Protein AF-A0AAE3XCV9-F1 (afdb_monomer)

Structure (mmCIF, N/CA/C/O backbone):
data_AF-A0AAE3XCV9-F1
#
_entry.id   AF-A0AAE3XCV9-F1
#
loop_
_atom_site.group_PDB
_atom_site.id
_atom_site.type_symbol
_atom_site.label_atom_id
_atom_site.label_alt_id
_atom_site.label_comp_id
_atom_site.label_asym_id
_atom_site.label_entity_id
_atom_site.label_seq_id
_atom_site.pdbx_PDB_ins_code
_atom_site.Cartn_x
_atom_site.Cartn_y
_atom_site.Cartn_z
_atom_site.occupancy
_atom_site.B_iso_or_equiv
_atom_site.auth_seq_id
_atom_site.auth_comp_id
_atom_site.auth_asym_id
_atom_site.auth_atom_id
_atom_site.pdbx_PDB_model_num
ATOM 1 N N . MET A 1 1 ? 11.085 -15.822 -9.353 1.00 52.34 1 MET A N 1
ATOM 2 C CA . MET A 1 1 ? 10.880 -15.025 -10.565 1.00 52.34 1 MET A CA 1
ATOM 3 C C . MET A 1 1 ? 11.833 -13.837 -10.519 1.00 52.34 1 MET A C 1
ATOM 5 O O . MET A 1 1 ? 11.751 -13.084 -9.553 1.00 52.34 1 MET A O 1
ATOM 9 N N . THR A 1 2 ? 12.789 -13.746 -11.439 1.00 51.66 2 THR A N 1
ATOM 10 C CA . THR A 1 2 ? 13.828 -12.704 -11.522 1.00 51.66 2 THR A CA 1
ATOM 11 C C . THR A 1 2 ? 13.344 -11.499 -12.341 1.00 51.66 2 THR A C 1
ATOM 13 O O . THR A 1 2 ? 12.339 -11.579 -13.047 1.00 51.66 2 THR A O 1
ATOM 16 N N . LEU A 1 3 ? 14.059 -10.370 -12.268 1.00 48.00 3 LEU A N 1
ATOM 17 C CA . LEU A 1 3 ? 13.794 -9.176 -13.089 1.00 48.00 3 LEU A CA 1
ATOM 18 C C . LEU A 1 3 ? 13.811 -9.479 -14.599 1.00 48.00 3 LEU A C 1
ATOM 20 O O . LEU A 1 3 ? 13.009 -8.917 -15.344 1.00 48.00 3 LEU A O 1
ATOM 24 N N . GLU A 1 4 ? 14.688 -10.380 -15.046 1.00 50.31 4 GLU A N 1
AT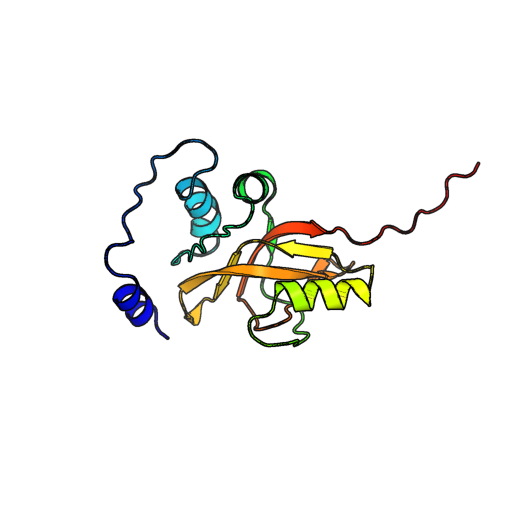OM 25 C CA . GLU A 1 4 ? 14.758 -10.812 -16.448 1.00 50.31 4 GLU A CA 1
ATOM 26 C C . GLU A 1 4 ? 13.529 -11.616 -16.870 1.00 50.31 4 GLU A C 1
ATOM 28 O O . GLU A 1 4 ? 12.963 -11.355 -17.929 1.00 50.31 4 GLU A O 1
ATOM 33 N N . GLU A 1 5 ? 13.055 -12.529 -16.020 1.00 56.59 5 GLU A N 1
ATOM 34 C CA . GLU A 1 5 ? 11.860 -13.331 -16.300 1.00 56.59 5 GLU A CA 1
ATOM 35 C C . GLU A 1 5 ? 10.598 -12.461 -16.401 1.00 56.59 5 GLU A C 1
ATOM 37 O O . GLU A 1 5 ? 9.702 -12.751 -17.192 1.00 56.59 5 GLU A O 1
ATOM 42 N N . ILE A 1 6 ? 10.530 -11.365 -15.638 1.00 52.53 6 ILE A N 1
ATOM 43 C CA . ILE A 1 6 ? 9.413 -10.415 -15.702 1.00 52.53 6 ILE A CA 1
ATOM 44 C C . ILE A 1 6 ? 9.491 -9.558 -16.972 1.00 52.53 6 ILE A C 1
ATOM 46 O O . ILE A 1 6 ? 8.483 -9.399 -17.660 1.00 52.53 6 ILE A O 1
ATOM 50 N N . ARG A 1 7 ? 10.682 -9.058 -17.331 1.00 55.59 7 ARG A N 1
ATOM 51 C CA . ARG A 1 7 ? 10.902 -8.287 -18.570 1.00 55.59 7 ARG A CA 1
ATOM 52 C C . ARG A 1 7 ? 10.585 -9.106 -19.821 1.00 55.59 7 ARG A C 1
ATOM 54 O O . ARG A 1 7 ? 9.882 -8.619 -20.701 1.00 55.59 7 ARG A O 1
ATOM 61 N N . ALA A 1 8 ? 11.035 -10.359 -19.871 1.00 58.81 8 ALA A N 1
ATOM 62 C CA . ALA A 1 8 ? 10.766 -11.265 -20.985 1.00 58.81 8 ALA A CA 1
ATOM 63 C C . ALA A 1 8 ? 9.266 -11.562 -21.157 1.00 58.81 8 ALA A C 1
ATOM 65 O O . ALA A 1 8 ? 8.791 -11.756 -22.273 1.00 58.81 8 ALA A O 1
ATOM 66 N N . ARG A 1 9 ? 8.506 -11.568 -20.056 1.00 51.59 9 ARG A N 1
ATOM 67 C CA . ARG A 1 9 ? 7.077 -11.900 -20.050 1.00 51.59 9 ARG A CA 1
ATOM 68 C C . ARG A 1 9 ? 6.162 -10.713 -20.368 1.00 51.59 9 ARG A C 1
ATOM 70 O O . ARG A 1 9 ? 5.029 -10.936 -20.780 1.00 51.59 9 ARG A O 1
ATOM 77 N N . LEU A 1 10 ? 6.637 -9.479 -20.187 1.00 51.47 10 LEU A N 1
ATOM 78 C CA . LEU A 1 10 ? 5.870 -8.256 -20.459 1.00 51.47 10 LEU A CA 1
ATOM 79 C C . LEU A 1 10 ? 6.121 -7.661 -21.856 1.00 51.47 10 LEU A C 1
ATOM 81 O O . LEU A 1 10 ? 5.360 -6.797 -22.284 1.00 51.47 10 LEU A O 1
ATOM 85 N N . GLY A 1 11 ? 7.130 -8.133 -22.597 1.00 50.91 11 GLY A N 1
ATOM 86 C CA . GLY A 1 11 ? 7.387 -7.686 -23.972 1.00 50.91 11 GLY A CA 1
ATOM 87 C C . GLY A 1 11 ? 7.575 -6.159 -24.104 1.00 50.91 11 GLY A C 1
ATOM 88 O O . GLY A 1 11 ? 7.902 -5.485 -23.126 1.00 50.91 11 GLY A O 1
ATOM 89 N N . PRO A 1 12 ? 7.364 -5.569 -25.297 1.00 42.59 12 PRO A N 1
ATOM 90 C CA . PRO A 1 12 ? 7.564 -4.140 -25.558 1.00 42.59 12 PRO A CA 1
ATOM 91 C C . PRO A 1 12 ? 6.474 -3.224 -24.968 1.00 42.59 12 PRO A C 1
ATOM 93 O O . PRO A 1 12 ? 6.408 -2.055 -25.333 1.00 42.59 12 PRO A O 1
ATOM 96 N N . LEU A 1 13 ? 5.661 -3.682 -24.003 1.00 43.75 13 LEU A N 1
ATOM 97 C CA . LEU A 1 13 ? 4.707 -2.839 -23.249 1.00 43.75 13 LEU A CA 1
ATOM 98 C C . LEU A 1 13 ? 5.398 -1.767 -22.373 1.00 43.75 13 LEU A C 1
ATOM 100 O O . LEU A 1 13 ? 4.758 -1.062 -21.597 1.00 43.75 13 LEU A O 1
ATOM 104 N N . TRP A 1 14 ? 6.716 -1.642 -22.505 1.00 48.84 14 TRP A N 1
ATOM 105 C CA . TRP A 1 14 ? 7.614 -0.775 -21.764 1.00 48.84 14 TRP A CA 1
ATOM 106 C C . TRP A 1 14 ? 8.153 0.365 -22.630 1.00 48.84 14 TRP A C 1
ATOM 108 O O . TRP A 1 14 ? 9.356 0.501 -22.801 1.00 48.84 14 TRP A O 1
ATOM 118 N N . THR A 1 15 ? 7.276 1.227 -23.144 1.00 39.38 15 THR A N 1
ATOM 119 C CA . THR A 1 15 ? 7.671 2.586 -23.556 1.00 39.38 15 THR A CA 1
ATOM 120 C C . THR A 1 15 ? 6.513 3.565 -23.380 1.00 39.38 15 THR A C 1
ATOM 122 O O . THR A 1 15 ? 6.014 4.112 -24.361 1.00 39.38 15 THR A O 1
ATOM 125 N N . HIS A 1 16 ? 6.086 3.843 -22.144 1.00 40.41 16 HIS A N 1
ATOM 126 C CA . HIS A 1 16 ? 5.476 5.151 -21.903 1.00 40.41 16 HIS A CA 1
ATOM 127 C C . HIS A 1 16 ? 6.560 6.111 -21.427 1.00 40.41 16 HIS A C 1
ATOM 129 O O . HIS A 1 16 ? 7.042 6.061 -20.298 1.00 40.41 16 HIS A O 1
ATOM 135 N N . ARG A 1 17 ? 6.984 6.956 -22.365 1.00 39.72 17 ARG A N 1
ATOM 136 C CA . ARG A 1 17 ? 7.814 8.134 -22.126 1.00 39.72 17 ARG A CA 1
ATOM 137 C C . ARG A 1 17 ? 7.038 9.065 -21.170 1.00 39.72 17 ARG A C 1
ATOM 139 O O . ARG A 1 17 ? 5.816 9.163 -21.327 1.00 39.72 17 ARG A O 1
ATOM 146 N N . PRO A 1 18 ? 7.689 9.727 -20.195 1.00 39.75 18 PRO A N 1
ATOM 147 C CA . PRO A 1 18 ? 7.024 10.696 -19.329 1.00 39.75 18 PRO A CA 1
ATOM 148 C C . PRO A 1 18 ? 6.547 11.857 -20.205 1.00 39.75 18 PRO A C 1
ATOM 150 O O . PRO A 1 18 ? 7.345 12.582 -20.793 1.00 39.75 18 PRO A O 1
ATOM 153 N N . GLY A 1 19 ? 5.236 11.945 -20.380 1.00 41.44 19 GLY A N 1
ATOM 154 C CA . GLY A 1 19 ? 4.588 12.843 -21.324 1.00 41.44 19 GLY A CA 1
ATOM 155 C C . GLY A 1 19 ? 3.092 12.575 -21.318 1.00 41.44 19 GLY A C 1
ATOM 156 O O . GLY A 1 19 ? 2.560 11.962 -22.235 1.00 41.44 19 GLY A O 1
ATOM 157 N N . GLY A 1 20 ? 2.430 12.965 -20.238 1.00 37.16 20 GLY A N 1
ATOM 158 C CA . GLY A 1 20 ? 0.982 12.911 -20.067 1.00 37.16 20 GLY A CA 1
ATOM 159 C C . GLY A 1 20 ? 0.634 13.804 -18.884 1.00 37.16 20 GLY A C 1
ATOM 160 O O . GLY A 1 20 ? 1.440 13.887 -17.963 1.00 37.16 20 GLY A O 1
ATOM 161 N N . GLY A 1 21 ? -0.478 14.537 -18.957 1.00 43.31 21 GLY A N 1
ATOM 162 C CA . GLY A 1 21 ? -0.835 15.593 -18.001 1.00 43.31 21 GLY A CA 1
ATOM 163 C C . GLY A 1 21 ? -0.869 15.157 -16.532 1.00 43.31 21 GLY A C 1
ATOM 164 O O . GLY A 1 21 ? -0.733 13.977 -16.221 1.00 43.31 21 GLY A O 1
ATOM 165 N N . ALA A 1 22 ? -1.059 16.129 -15.636 1.00 47.84 22 ALA A N 1
ATOM 166 C CA . ALA A 1 22 ? -1.179 15.888 -14.199 1.00 47.84 22 ALA A CA 1
ATOM 167 C C . ALA A 1 22 ? -2.135 14.717 -13.916 1.00 47.84 22 ALA A C 1
ATOM 169 O O . ALA A 1 22 ? -3.258 14.715 -14.419 1.00 47.84 22 ALA A O 1
ATOM 170 N N . GLY A 1 23 ? -1.671 13.730 -13.148 1.00 59.59 23 GLY A N 1
ATOM 171 C CA . GLY A 1 23 ? -2.423 12.491 -12.929 1.00 59.59 23 GLY A CA 1
ATOM 172 C C . GLY A 1 23 ? -1.982 11.335 -13.831 1.00 59.59 23 GLY A C 1
ATOM 173 O O . GLY A 1 23 ? -2.738 10.389 -14.024 1.00 59.59 23 GLY A O 1
ATOM 174 N N . SER A 1 24 ? -0.785 11.389 -14.428 1.00 76.12 24 SER A N 1
ATOM 175 C CA . SER A 1 24 ? -0.324 10.356 -15.363 1.00 76.12 24 SER A CA 1
ATOM 176 C C . SER A 1 24 ? 0.423 9.205 -14.684 1.00 76.12 24 SER A C 1
ATOM 178 O O . SER A 1 24 ? 0.971 9.322 -13.586 1.00 76.12 24 SER A O 1
ATOM 180 N N . VAL A 1 25 ? 0.550 8.081 -15.398 1.00 78.56 25 VAL A N 1
ATOM 181 C CA . VAL A 1 25 ? 1.470 6.990 -15.029 1.00 78.56 25 VAL A CA 1
ATOM 182 C C . VAL A 1 25 ? 2.904 7.511 -14.855 1.00 78.56 25 VAL A C 1
ATOM 184 O O . VAL A 1 25 ? 3.622 7.042 -13.975 1.00 78.56 25 VAL A O 1
ATOM 187 N N . GLY A 1 26 ? 3.319 8.510 -15.641 1.00 81.00 26 GLY A N 1
ATOM 188 C CA . GLY A 1 26 ? 4.631 9.147 -15.505 1.00 81.00 26 GLY A CA 1
ATOM 189 C C . GLY A 1 26 ? 4.831 9.808 -14.139 1.00 81.00 26 GLY A C 1
ATOM 190 O O . GLY A 1 26 ? 5.887 9.638 -13.529 1.00 81.00 26 GLY A O 1
ATOM 191 N N . ASP A 1 27 ? 3.801 10.475 -13.617 1.00 86.38 27 ASP A N 1
ATOM 192 C CA . ASP A 1 27 ? 3.839 11.100 -12.290 1.00 86.38 27 ASP A CA 1
ATOM 193 C C . ASP A 1 27 ? 3.979 10.046 -11.186 1.00 86.38 27 ASP A C 1
ATOM 195 O O . ASP A 1 27 ? 4.746 10.224 -10.237 1.00 86.38 27 ASP A O 1
ATOM 199 N N . LEU A 1 28 ? 3.300 8.903 -11.335 1.00 87.12 28 LEU A N 1
ATOM 200 C CA . LEU A 1 28 ? 3.429 7.779 -10.407 1.00 87.12 28 LEU A CA 1
ATOM 201 C C . LEU A 1 28 ? 4.843 7.208 -10.403 1.00 87.12 28 LEU A C 1
ATOM 203 O O . LEU A 1 28 ? 5.408 6.983 -9.333 1.00 87.12 28 LEU A O 1
ATOM 207 N N . TYR A 1 29 ? 5.445 7.025 -11.578 1.00 88.50 29 TYR A N 1
ATOM 208 C CA . TYR A 1 29 ? 6.857 6.658 -11.667 1.00 88.50 29 TYR A CA 1
ATOM 209 C C . TYR A 1 29 ? 7.741 7.694 -10.965 1.00 88.50 29 TYR A C 1
ATOM 211 O O . TYR A 1 29 ? 8.627 7.311 -10.204 1.00 88.50 29 T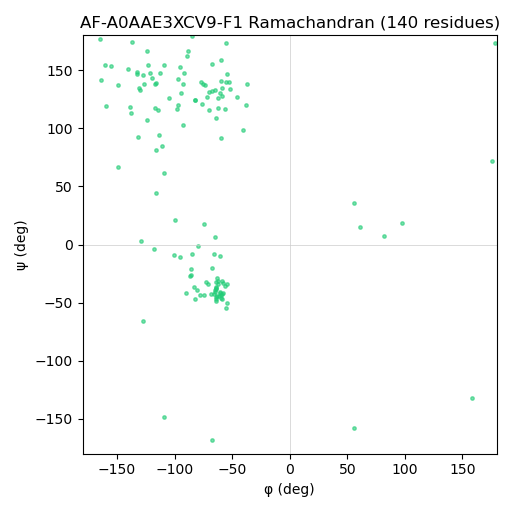YR A O 1
ATOM 219 N N . GLY A 1 30 ? 7.461 8.990 -11.131 1.00 88.81 30 GLY A N 1
ATOM 220 C CA . GLY A 1 30 ? 8.148 10.068 -10.416 1.00 88.81 30 GLY A CA 1
ATOM 221 C C . GLY A 1 30 ? 8.034 9.973 -8.889 1.00 88.81 30 GLY A C 1
ATOM 222 O O . GLY A 1 30 ? 8.976 10.339 -8.188 1.00 88.81 30 GLY A O 1
ATOM 223 N N . ARG A 1 31 ? 6.926 9.437 -8.356 1.00 91.50 31 ARG A N 1
ATOM 224 C CA . ARG A 1 31 ? 6.758 9.171 -6.916 1.00 91.50 31 ARG A CA 1
ATOM 225 C C . ARG A 1 31 ? 7.477 7.906 -6.450 1.00 91.50 31 ARG A C 1
ATOM 227 O O . ARG A 1 31 ? 8.095 7.927 -5.391 1.00 91.50 31 ARG A O 1
ATOM 234 N N . LEU A 1 32 ? 7.391 6.810 -7.204 1.00 93.44 32 LEU A N 1
ATOM 235 C CA . LEU A 1 32 ? 7.901 5.500 -6.778 1.00 93.44 32 LEU A CA 1
ATOM 236 C C . LEU A 1 32 ? 9.404 5.328 -7.022 1.00 93.44 32 LEU A C 1
ATOM 238 O O . LEU A 1 32 ? 10.095 4.723 -6.204 1.00 93.44 32 LEU A O 1
ATOM 242 N N . TRP A 1 33 ? 9.929 5.877 -8.118 1.00 93.06 33 TRP A N 1
ATOM 243 C CA . TRP A 1 33 ? 11.323 5.695 -8.521 1.00 93.06 33 TRP A CA 1
ATOM 244 C C . TRP A 1 33 ? 12.340 6.187 -7.479 1.00 93.06 33 TRP A C 1
ATOM 246 O O . TRP A 1 33 ? 13.259 5.429 -7.164 1.00 93.06 33 TRP A O 1
ATOM 256 N N . PRO A 1 34 ? 12.188 7.386 -6.874 1.00 94.12 34 PRO A N 1
ATOM 257 C CA . PRO A 1 34 ? 13.109 7.850 -5.836 1.00 94.12 34 PRO A CA 1
ATOM 258 C C . PRO A 1 34 ? 13.020 7.035 -4.538 1.00 94.12 34 PRO A C 1
ATOM 260 O O . PRO A 1 34 ? 13.942 7.074 -3.728 1.00 94.12 34 PRO A O 1
ATOM 263 N N . LEU A 1 35 ? 11.910 6.322 -4.318 1.00 95.06 35 LEU A N 1
ATOM 264 C CA . LEU A 1 35 ? 11.699 5.489 -3.135 1.00 95.06 35 LEU A CA 1
ATOM 265 C C . LEU A 1 35 ? 12.361 4.119 -3.285 1.00 95.06 35 LEU A C 1
ATOM 267 O O . LEU A 1 35 ? 13.033 3.655 -2.366 1.00 95.06 35 LEU A O 1
ATOM 271 N N . ALA A 1 36 ? 12.156 3.483 -4.437 1.00 93.88 36 ALA A N 1
ATOM 272 C CA . ALA A 1 36 ? 12.870 2.290 -4.856 1.00 93.88 36 ALA A CA 1
ATOM 273 C C . ALA A 1 36 ? 12.765 2.144 -6.386 1.00 93.88 36 ALA A C 1
ATOM 275 O O . ALA A 1 36 ? 11.652 2.003 -6.906 1.00 93.88 36 ALA A O 1
ATOM 276 N N . PRO A 1 37 ? 13.882 2.145 -7.131 1.00 91.62 37 PRO A N 1
ATOM 277 C CA . PRO A 1 37 ? 13.839 1.961 -8.574 1.00 91.62 37 PRO A CA 1
ATOM 278 C C . PRO A 1 37 ? 13.382 0.537 -8.903 1.00 91.62 37 PRO A C 1
ATOM 280 O O . PRO A 1 37 ? 13.884 -0.445 -8.350 1.00 91.62 37 PRO A O 1
ATOM 283 N N . GLY A 1 38 ? 12.421 0.415 -9.812 1.00 90.44 38 GLY A N 1
ATOM 284 C CA . GLY A 1 38 ? 11.850 -0.878 -10.153 1.00 90.44 38 GLY A CA 1
ATOM 285 C C . GLY A 1 38 ? 10.742 -0.803 -11.188 1.00 90.44 38 GLY A C 1
ATOM 286 O O . GLY A 1 38 ? 10.297 0.268 -11.598 1.00 90.44 38 GLY A O 1
ATOM 287 N N . LEU A 1 39 ? 10.306 -1.983 -11.605 1.00 89.00 39 LEU A N 1
ATOM 288 C CA . LEU A 1 39 ? 9.184 -2.171 -12.508 1.00 89.00 39 LEU A CA 1
ATOM 289 C C . LEU A 1 39 ? 7.874 -1.858 -11.780 1.00 89.00 39 LEU A C 1
ATOM 291 O O . LEU A 1 39 ? 7.620 -2.451 -10.735 1.00 89.00 39 LEU A O 1
ATOM 295 N N . VAL A 1 40 ? 7.025 -0.987 -12.324 1.00 90.00 40 VAL A N 1
ATOM 296 C CA . VAL A 1 40 ? 5.683 -0.753 -11.770 1.00 90.00 40 VAL A CA 1
ATOM 297 C C . VAL A 1 40 ? 4.675 -1.570 -12.562 1.00 90.00 40 VAL A C 1
ATOM 299 O O . VAL A 1 40 ? 4.514 -1.376 -13.767 1.00 90.00 40 VAL A O 1
ATOM 302 N N . VAL A 1 41 ? 4.020 -2.510 -11.887 1.00 88.56 41 VAL A N 1
ATOM 303 C CA . VAL A 1 41 ? 2.926 -3.295 -12.461 1.00 88.56 41 VAL A CA 1
ATOM 304 C C . VAL A 1 41 ? 1.649 -2.476 -12.355 1.00 88.56 41 VAL A C 1
ATOM 306 O O . VAL A 1 41 ? 1.276 -2.076 -11.261 1.00 88.56 41 VAL A O 1
ATOM 309 N N . LEU A 1 42 ? 0.974 -2.247 -13.475 1.00 83.44 42 LEU A N 1
ATOM 310 C CA . LEU A 1 42 ? -0.353 -1.641 -13.501 1.00 83.44 42 LEU A CA 1
ATOM 311 C C . LEU A 1 42 ? -1.362 -2.752 -13.784 1.00 83.44 42 LEU A C 1
ATOM 313 O O . LEU A 1 42 ? -1.196 -3.493 -14.754 1.00 83.44 42 LEU A O 1
ATOM 317 N N . ASP A 1 43 ? -2.376 -2.895 -12.940 1.00 71.00 43 ASP A N 1
ATOM 318 C CA . ASP A 1 43 ? -3.582 -3.641 -13.281 1.00 71.00 43 ASP A CA 1
ATOM 319 C C . ASP A 1 43 ? -4.648 -2.663 -13.794 1.00 71.00 43 ASP A C 1
ATOM 321 O O . ASP A 1 43 ? -4.619 -1.470 -13.491 1.00 71.00 43 ASP A O 1
ATOM 325 N N . GLY A 1 44 ? -5.557 -3.145 -14.646 1.00 58.22 44 GLY A N 1
ATOM 326 C CA . GLY A 1 44 ? -6.594 -2.325 -15.292 1.00 58.22 44 GLY A CA 1
ATOM 327 C C . GLY A 1 44 ? -7.568 -1.638 -14.325 1.00 58.22 44 GLY A C 1
ATOM 328 O O . GLY A 1 44 ? -8.316 -0.767 -14.753 1.00 58.22 44 GLY A O 1
ATOM 329 N N . ASP A 1 45 ? -7.513 -1.995 -13.040 1.00 56.19 45 ASP A N 1
ATOM 330 C CA . ASP A 1 45 ? -8.282 -1.419 -11.931 1.00 56.19 45 ASP A CA 1
ATOM 331 C C . ASP A 1 45 ? -7.464 -0.399 -11.120 1.00 56.19 45 ASP A C 1
ATOM 333 O O . ASP A 1 45 ? -7.763 -0.153 -9.948 1.00 56.19 45 ASP A O 1
ATOM 337 N N . THR A 1 46 ? -6.402 0.146 -11.729 1.00 58.84 46 THR A N 1
ATOM 338 C CA . THR A 1 46 ? -5.363 0.958 -11.086 1.00 58.84 46 THR A CA 1
ATOM 339 C C . THR A 1 46 ? -5.955 1.870 -10.016 1.00 58.84 46 THR A C 1
ATOM 341 O O . THR A 1 46 ? -6.819 2.702 -10.306 1.00 58.84 46 THR A O 1
ATOM 344 N N . HIS A 1 47 ? -5.485 1.692 -8.775 1.00 66.94 47 HIS A N 1
ATOM 345 C CA . HIS A 1 47 ? -5.849 2.518 -7.626 1.00 66.94 47 HIS A CA 1
ATOM 346 C C . HIS A 1 47 ? -6.001 3.988 -8.030 1.00 66.94 47 HIS A C 1
ATOM 348 O O . HIS A 1 47 ? -5.133 4.456 -8.769 1.00 66.94 47 HIS A O 1
ATOM 354 N N . PRO A 1 48 ? -7.029 4.710 -7.536 1.00 78.94 48 PRO A N 1
ATOM 355 C CA . PRO A 1 48 ? -7.274 6.115 -7.846 1.00 78.94 48 PRO A CA 1
ATOM 356 C C . PRO A 1 48 ? -5.978 6.926 -7.891 1.00 78.94 48 PRO A C 1
ATOM 358 O O . PRO A 1 48 ? -5.416 7.294 -6.854 1.00 78.94 48 PRO A O 1
ATOM 361 N N . LEU A 1 49 ? -5.479 7.146 -9.109 1.00 82.94 49 LEU A N 1
ATOM 362 C CA . LEU A 1 49 ? -4.125 7.642 -9.330 1.00 82.94 49 LEU A CA 1
ATOM 363 C C . LEU A 1 49 ? -3.987 9.050 -8.758 1.00 82.94 49 LEU A C 1
ATOM 365 O O . LEU A 1 49 ? -3.001 9.360 -8.098 1.00 82.94 49 LEU A O 1
ATOM 369 N N . ASP A 1 50 ? -5.047 9.842 -8.893 1.00 85.19 50 ASP A N 1
ATOM 370 C CA . ASP A 1 50 ? -5.164 11.178 -8.322 1.00 85.19 50 ASP A CA 1
ATOM 371 C C . ASP A 1 50 ? -5.025 11.166 -6.795 1.00 85.19 50 ASP A C 1
ATOM 373 O O . ASP A 1 50 ? -4.240 11.934 -6.239 1.00 85.19 50 ASP A O 1
ATOM 377 N N . ALA A 1 51 ? -5.716 10.254 -6.098 1.00 87.88 51 ALA A N 1
ATOM 378 C CA . ALA A 1 51 ? -5.629 10.150 -4.640 1.00 87.88 51 ALA A CA 1
ATOM 379 C C . ALA A 1 51 ? -4.220 9.740 -4.194 1.00 87.88 51 ALA A C 1
ATOM 381 O O . ALA A 1 51 ? -3.676 10.295 -3.232 1.00 87.88 51 ALA A O 1
ATOM 382 N N . LEU A 1 52 ? -3.606 8.806 -4.923 1.00 90.12 52 LEU A N 1
ATOM 383 C CA . LEU A 1 52 ? -2.251 8.346 -4.662 1.00 90.12 52 LEU A CA 1
ATOM 384 C C . LEU A 1 52 ? -1.212 9.454 -4.891 1.00 90.12 52 LEU A C 1
ATOM 386 O O . LEU A 1 52 ? -0.307 9.618 -4.078 1.00 90.12 52 LEU A O 1
ATOM 390 N N . LEU A 1 53 ? -1.344 10.238 -5.961 1.00 90.19 53 LEU A N 1
ATOM 391 C CA . LEU A 1 53 ? -0.424 11.331 -6.284 1.00 90.19 53 LEU A CA 1
ATOM 392 C C . LEU A 1 53 ? -0.584 12.544 -5.361 1.00 90.19 53 LEU A C 1
ATOM 394 O O . LEU A 1 53 ? 0.411 13.226 -5.085 1.00 90.19 53 LEU A O 1
ATOM 398 N N . ALA A 1 54 ? -1.808 12.798 -4.891 1.00 91.06 54 ALA A N 1
ATOM 399 C CA . ALA A 1 54 ? -2.134 13.907 -4.002 1.00 91.06 54 ALA A CA 1
ATOM 400 C C . ALA A 1 54 ? -1.785 13.622 -2.534 1.00 91.06 54 ALA A C 1
ATOM 402 O O . ALA A 1 54 ? -1.310 14.514 -1.836 1.00 91.06 54 ALA A O 1
ATOM 403 N N . SER A 1 55 ? -2.018 12.394 -2.057 1.00 93.00 55 SER A N 1
ATOM 404 C CA . SER A 1 55 ? -1.969 12.066 -0.620 1.00 93.00 55 SER A CA 1
ATOM 405 C C . SER A 1 55 ? -1.109 10.851 -0.264 1.00 93.00 55 SER A C 1
ATOM 407 O O . SER A 1 55 ? -1.034 10.471 0.906 1.00 93.00 55 SER A O 1
ATOM 409 N N . GLY A 1 56 ? -0.444 10.240 -1.248 1.00 94.81 56 GLY A N 1
ATOM 410 C CA . GLY A 1 56 ? 0.375 9.053 -1.048 1.00 94.81 56 GLY A CA 1
ATOM 411 C C . GLY A 1 56 ? 1.533 9.290 -0.082 1.00 94.81 56 GLY A C 1
ATOM 412 O O . GLY A 1 56 ? 2.315 10.233 -0.225 1.00 94.81 56 GLY A O 1
ATOM 413 N N . GLN A 1 57 ? 1.672 8.391 0.885 1.00 96.25 57 GLN A N 1
ATOM 414 C CA . GLN A 1 57 ? 2.729 8.394 1.883 1.00 96.25 57 GLN A CA 1
ATOM 415 C C . GLN A 1 57 ? 3.554 7.117 1.801 1.00 96.25 57 GLN A C 1
ATOM 417 O O . GLN A 1 57 ? 3.039 6.019 1.584 1.00 96.25 57 GLN A O 1
ATOM 422 N N . ARG A 1 58 ? 4.859 7.269 2.032 1.00 96.88 58 ARG A N 1
ATOM 423 C CA . ARG A 1 58 ? 5.790 6.152 2.173 1.00 96.88 58 ARG A CA 1
ATOM 424 C C . ARG A 1 58 ? 5.586 5.469 3.528 1.00 96.88 58 ARG A C 1
ATOM 426 O O . ARG A 1 58 ? 5.515 6.139 4.560 1.00 96.88 58 ARG A O 1
ATOM 433 N N . ARG A 1 59 ? 5.603 4.138 3.528 1.00 96.50 59 ARG A N 1
ATOM 434 C CA . ARG A 1 59 ? 5.793 3.297 4.717 1.00 96.50 59 ARG A CA 1
ATOM 435 C C . ARG A 1 59 ? 7.015 2.411 4.527 1.00 96.50 59 ARG A C 1
ATOM 437 O O . ARG A 1 59 ? 7.330 2.031 3.400 1.00 96.50 59 ARG A O 1
ATOM 444 N N . GLY A 1 60 ? 7.699 2.120 5.630 1.00 94.56 60 GLY A N 1
ATOM 445 C CA . GLY A 1 60 ? 8.791 1.149 5.673 1.00 94.56 60 GLY A CA 1
ATOM 446 C C . GLY A 1 60 ? 8.307 -0.291 5.448 1.00 94.56 60 GLY A C 1
ATOM 447 O O . GLY A 1 60 ? 7.161 -0.498 5.053 1.00 94.56 60 GLY A O 1
ATOM 448 N N . PRO A 1 61 ? 9.158 -1.297 5.691 1.00 94.75 61 PRO A N 1
ATOM 449 C CA . PRO A 1 61 ? 8.745 -2.694 5.617 1.00 94.75 61 PRO A CA 1
ATOM 450 C C . PRO A 1 61 ? 7.608 -2.993 6.603 1.00 94.75 61 PRO A C 1
ATOM 452 O O . PRO A 1 61 ? 7.414 -2.281 7.584 1.00 94.75 61 PRO A O 1
ATOM 455 N N . SER A 1 62 ? 6.855 -4.069 6.358 1.00 92.50 62 SER A N 1
ATOM 456 C CA . SER A 1 62 ? 5.791 -4.477 7.288 1.00 92.50 62 SER A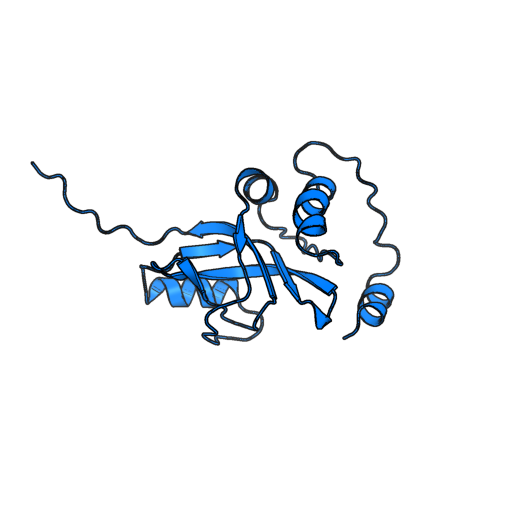 CA 1
ATOM 457 C C . SER A 1 62 ? 6.366 -4.840 8.655 1.00 92.50 62 SER A C 1
ATOM 459 O O . SER A 1 62 ? 7.186 -5.759 8.739 1.00 92.50 62 SER A O 1
ATOM 461 N N . ASP A 1 63 ? 5.844 -4.222 9.708 1.00 96.00 63 ASP A N 1
ATOM 462 C CA . ASP A 1 63 ? 6.154 -4.555 11.099 1.00 96.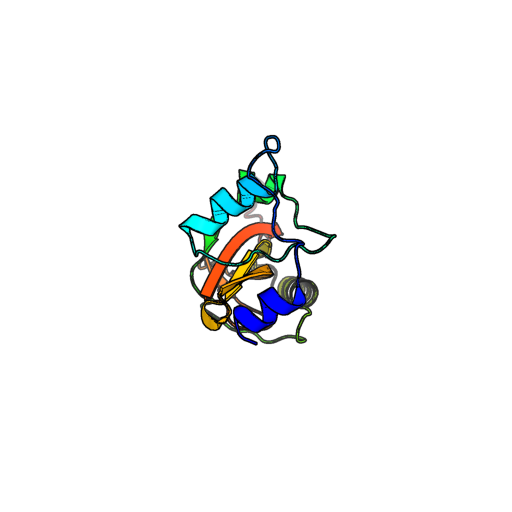00 63 ASP A CA 1
ATOM 463 C C . ASP A 1 63 ? 5.543 -5.901 11.507 1.00 96.00 63 ASP A C 1
ATOM 465 O O . ASP A 1 63 ? 6.111 -6.662 12.290 1.00 96.00 63 ASP A O 1
ATOM 469 N N . GLN A 1 64 ? 4.367 -6.218 10.958 1.00 94.88 64 GLN A N 1
ATOM 470 C CA . GLN A 1 64 ? 3.620 -7.428 11.280 1.00 94.88 64 GLN A CA 1
ATOM 471 C C . GLN A 1 64 ? 3.140 -8.135 10.015 1.00 94.88 64 GLN A C 1
ATOM 473 O O . GLN A 1 64 ? 2.766 -7.510 9.024 1.00 94.88 64 GLN A O 1
ATOM 478 N N . LEU A 1 65 ? 3.088 -9.463 10.084 1.00 94.94 65 LEU A N 1
ATOM 479 C CA . LEU A 1 65 ? 2.413 -10.299 9.100 1.00 94.94 65 LEU A CA 1
ATOM 480 C C . LEU A 1 65 ? 1.268 -11.024 9.812 1.00 94.94 65 LEU A C 1
ATOM 482 O O . LEU A 1 65 ? 1.515 -11.805 10.729 1.00 94.94 65 LEU A O 1
ATOM 486 N N . ARG A 1 66 ? 0.028 -10.770 9.389 1.00 94.12 66 ARG A N 1
ATOM 487 C CA . ARG A 1 66 ? -1.191 -11.455 9.844 1.00 94.12 66 ARG A CA 1
ATOM 488 C C . ARG A 1 66 ? -1.808 -12.196 8.654 1.00 94.12 66 ARG A C 1
ATOM 490 O O . ARG A 1 66 ? -2.701 -11.652 8.001 1.00 94.12 66 ARG A O 1
ATOM 497 N N . PRO A 1 67 ? -1.300 -13.395 8.316 1.00 90.94 67 PRO A N 1
ATOM 498 C CA . PRO A 1 67 ? -1.657 -14.070 7.077 1.00 90.94 67 PRO A CA 1
ATOM 499 C C . PRO A 1 67 ? -3.163 -14.326 6.974 1.00 90.94 67 PRO A C 1
ATOM 501 O O . PRO A 1 67 ? -3.777 -14.902 7.868 1.00 90.94 67 PRO A O 1
ATOM 504 N N . GLY A 1 68 ? -3.748 -13.911 5.857 1.00 93.25 68 GLY A N 1
ATOM 505 C CA . GLY A 1 68 ? -5.072 -14.323 5.414 1.00 93.25 68 GLY A CA 1
ATOM 506 C C . GLY A 1 68 ? -4.977 -15.233 4.192 1.00 93.25 68 GLY A C 1
ATOM 507 O O . GLY A 1 68 ? -4.012 -15.973 4.004 1.00 93.25 68 GLY A O 1
ATOM 508 N N . ARG A 1 69 ? -5.979 -15.166 3.309 1.00 93.38 69 ARG A N 1
ATOM 509 C CA . ARG A 1 69 ? -5.953 -15.913 2.047 1.00 93.38 69 ARG A CA 1
ATOM 510 C C . ARG A 1 69 ? -4.905 -15.304 1.112 1.00 93.38 69 ARG A C 1
ATOM 512 O O . ARG A 1 69 ? -4.901 -14.092 0.891 1.00 93.38 69 ARG A O 1
ATOM 519 N N . ALA A 1 70 ? -4.041 -16.139 0.538 1.00 89.62 70 ALA A N 1
ATOM 520 C CA . ALA A 1 70 ? -3.036 -15.696 -0.423 1.00 89.62 70 ALA A CA 1
ATOM 521 C C . ALA A 1 70 ? -3.681 -14.942 -1.601 1.00 89.62 70 ALA A C 1
ATOM 523 O O . ALA A 1 70 ? -4.736 -15.343 -2.092 1.00 89.62 70 ALA A O 1
ATOM 524 N N . ARG A 1 71 ? -3.029 -13.860 -2.053 1.00 86.50 71 ARG A N 1
ATOM 525 C CA . ARG A 1 71 ? -3.479 -12.998 -3.168 1.00 86.50 71 ARG A CA 1
ATOM 526 C C . ARG A 1 71 ? -4.841 -12.314 -2.961 1.00 86.50 71 ARG A C 1
ATOM 528 O O . ARG A 1 71 ? -5.408 -11.799 -3.912 1.00 86.50 71 ARG A O 1
ATOM 535 N N . ALA A 1 72 ? -5.358 -12.282 -1.734 1.00 91.12 72 ALA A N 1
ATOM 536 C CA . ALA A 1 72 ? -6.633 -11.647 -1.400 1.00 91.12 72 ALA A CA 1
ATOM 537 C C . ALA A 1 72 ? -6.440 -10.458 -0.438 1.00 91.12 72 ALA A C 1
ATOM 539 O O . ALA A 1 72 ? -7.166 -10.340 0.548 1.00 91.12 72 ALA A O 1
ATOM 540 N N . CYS A 1 73 ? -5.440 -9.603 -0.691 1.00 92.25 73 CYS A N 1
ATOM 541 C CA . CYS A 1 73 ? -5.033 -8.515 0.211 1.00 92.25 73 CYS A CA 1
ATOM 542 C C . CYS A 1 73 ? -6.199 -7.586 0.594 1.00 92.25 73 CYS A C 1
ATOM 544 O O . CYS A 1 73 ? -6.462 -7.419 1.784 1.00 92.25 73 CYS A O 1
ATOM 546 N N . HIS A 1 74 ? -6.970 -7.093 -0.379 1.00 92.75 74 HIS A N 1
ATOM 547 C CA . HIS A 1 74 ? -8.164 -6.272 -0.144 1.00 92.75 74 HIS A CA 1
ATOM 548 C C . HIS A 1 74 ? -9.172 -6.967 0.788 1.00 92.75 74 HIS A C 1
ATOM 550 O O . HIS A 1 74 ? -9.533 -6.439 1.840 1.00 92.75 74 HIS A O 1
ATOM 556 N N . ALA A 1 75 ? -9.587 -8.193 0.449 1.00 94.75 75 ALA A N 1
ATOM 557 C CA . ALA A 1 75 ? -10.578 -8.939 1.225 1.00 94.75 75 ALA A CA 1
ATOM 558 C C . ALA A 1 75 ? -10.085 -9.273 2.643 1.00 94.75 75 ALA A C 1
ATOM 560 O O . ALA A 1 75 ? -10.854 -9.201 3.603 1.00 94.75 75 ALA A O 1
ATOM 561 N N . ASN A 1 76 ? -8.801 -9.610 2.796 1.00 96.88 76 ASN A N 1
ATOM 562 C CA . ASN A 1 76 ? -8.203 -9.865 4.101 1.00 96.88 76 ASN A CA 1
ATOM 563 C C . ASN A 1 76 ? -8.203 -8.603 4.972 1.00 96.88 76 ASN A C 1
ATOM 565 O O . ASN A 1 76 ? -8.588 -8.690 6.137 1.00 96.88 76 ASN A O 1
ATOM 569 N N . CYS A 1 77 ? -7.819 -7.449 4.413 1.00 96.44 77 CYS A N 1
ATOM 570 C CA . CYS A 1 77 ? -7.791 -6.180 5.138 1.00 96.44 77 CYS A CA 1
ATOM 571 C C . CYS A 1 77 ? -9.197 -5.751 5.566 1.00 96.44 77 CYS A C 1
ATOM 573 O O . CYS A 1 77 ? -9.421 -5.455 6.738 1.00 96.44 77 CYS A O 1
ATOM 575 N N . LEU A 1 78 ? -10.171 -5.816 4.653 1.00 96.00 78 LEU A N 1
ATOM 576 C CA . LEU A 1 78 ? -11.566 -5.497 4.963 1.00 96.00 78 LEU A CA 1
ATOM 577 C C . LEU A 1 78 ? -12.139 -6.423 6.043 1.00 96.00 78 LEU A C 1
ATOM 579 O O . LEU A 1 78 ? -12.806 -5.954 6.963 1.00 96.00 78 LEU A O 1
ATOM 583 N N . ARG A 1 79 ? -11.853 -7.731 5.985 1.00 96.31 79 ARG A N 1
ATOM 584 C CA . ARG A 1 79 ? -12.275 -8.678 7.028 1.00 96.31 79 ARG A CA 1
ATOM 585 C C . ARG A 1 79 ? -11.621 -8.361 8.371 1.00 96.31 79 ARG A C 1
ATOM 587 O O . ARG A 1 79 ? -12.320 -8.291 9.374 1.00 96.31 79 ARG A O 1
ATOM 594 N N . ALA A 1 80 ? -10.307 -8.147 8.402 1.00 95.44 80 ALA A N 1
ATOM 595 C CA . ALA A 1 80 ? -9.596 -7.810 9.633 1.00 95.44 80 ALA A CA 1
ATOM 596 C C . ALA A 1 80 ? -10.153 -6.529 10.270 1.00 95.44 80 ALA A C 1
ATOM 598 O O . ALA A 1 80 ? -10.410 -6.501 11.469 1.00 95.44 80 ALA A O 1
ATOM 599 N N . ARG A 1 81 ? -10.431 -5.508 9.453 1.00 94.94 81 ARG A N 1
ATOM 600 C CA . ARG A 1 81 ? -11.035 -4.248 9.892 1.00 94.94 81 ARG A CA 1
ATOM 601 C C . ARG A 1 81 ? -12.451 -4.408 10.445 1.00 94.94 81 ARG A C 1
ATOM 603 O O . ARG A 1 81 ? -12.814 -3.715 11.391 1.00 94.94 81 ARG A O 1
ATOM 610 N N . ARG A 1 82 ? -13.260 -5.309 9.878 1.00 94.38 82 ARG A N 1
ATOM 611 C CA . ARG A 1 82 ? -14.594 -5.627 10.421 1.00 94.38 82 ARG A CA 1
ATOM 612 C C . ARG A 1 82 ? -14.513 -6.209 11.833 1.00 94.38 82 ARG A C 1
ATOM 614 O O . ARG A 1 82 ? -15.395 -5.939 12.635 1.00 94.38 82 ARG A O 1
ATOM 621 N N . HIS A 1 83 ? -13.466 -6.978 12.134 1.00 93.75 83 HIS A N 1
ATOM 622 C CA . HIS A 1 83 ? -13.250 -7.554 13.467 1.00 93.75 83 HIS A CA 1
ATOM 623 C C . HIS A 1 83 ? -12.508 -6.621 14.428 1.00 93.75 83 HIS A C 1
ATOM 625 O O . HIS A 1 83 ? -12.685 -6.730 15.635 1.00 93.75 83 HIS A O 1
ATOM 631 N N . CYS A 1 84 ? -11.677 -5.717 13.911 1.00 94.56 84 CYS A N 1
ATOM 632 C CA . CYS A 1 84 ? -10.921 -4.755 14.701 1.00 94.56 84 CYS A CA 1
ATOM 633 C C . CYS A 1 84 ? -11.091 -3.358 14.091 1.00 94.56 84 CYS A C 1
ATOM 635 O O . CYS A 1 84 ? -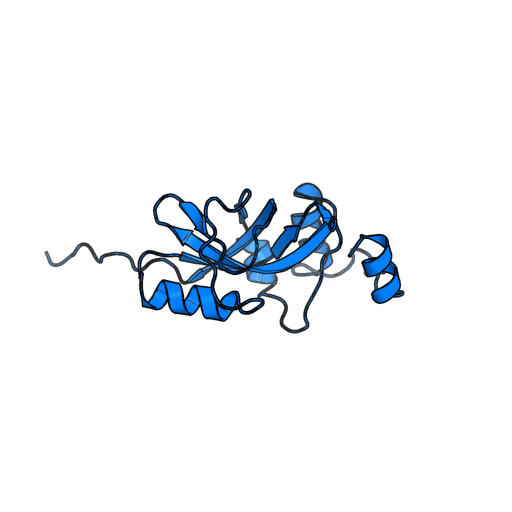10.348 -2.992 13.169 1.00 94.56 84 CYS A O 1
ATOM 637 N N . PRO A 1 85 ? -12.082 -2.582 14.575 1.00 94.50 85 PRO A N 1
ATOM 638 C CA . PRO A 1 85 ? -12.407 -1.295 13.984 1.00 94.50 85 PRO A CA 1
ATOM 639 C C . PRO A 1 85 ? -11.339 -0.20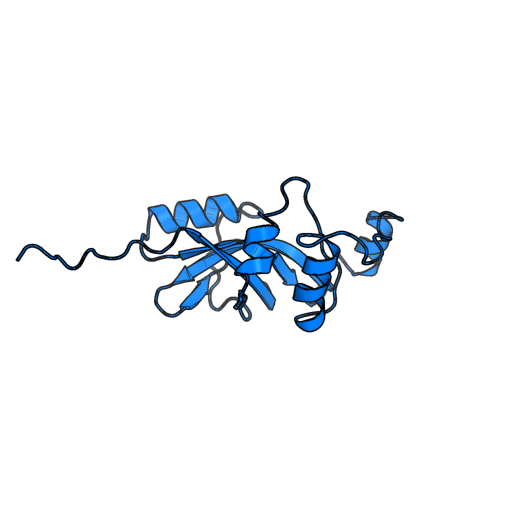0 14.088 1.00 94.50 85 PRO A C 1
ATOM 641 O O . PRO A 1 85 ? -11.442 0.845 13.452 1.00 94.50 85 PRO A O 1
ATOM 644 N N . ASP A 1 86 ? -10.289 -0.454 14.847 1.00 94.50 86 ASP A N 1
ATOM 645 C CA . ASP A 1 86 ? -9.198 0.489 15.072 1.00 94.50 86 ASP A CA 1
ATOM 646 C C . ASP A 1 86 ? -8.126 0.454 13.991 1.00 94.50 86 ASP A C 1
ATOM 648 O O . ASP A 1 86 ? -7.216 1.281 13.971 1.00 94.50 86 ASP A O 1
ATOM 652 N N . LEU A 1 87 ? -8.218 -0.515 13.085 1.00 96.69 87 LEU A N 1
ATOM 653 C CA . LEU A 1 87 ? -7.287 -0.618 11.980 1.00 96.69 87 LEU A CA 1
ATOM 654 C C . LEU A 1 87 ? -7.631 0.423 10.911 1.00 96.69 87 LEU A C 1
ATOM 656 O O . LEU A 1 87 ? -8.784 0.663 10.572 1.00 96.69 87 LEU A O 1
ATOM 660 N N . THR A 1 88 ? -6.617 1.033 10.329 1.00 97.75 88 THR A N 1
ATOM 661 C CA . THR A 1 88 ? -6.754 1.808 9.099 1.00 97.75 88 THR A CA 1
ATOM 662 C C . THR A 1 88 ? -6.473 0.888 7.917 1.00 97.75 88 THR A C 1
ATOM 664 O O . THR A 1 88 ? -5.548 0.082 7.976 1.00 97.75 88 THR A O 1
ATOM 667 N N . VAL A 1 89 ? -7.264 0.989 6.851 1.00 97.50 89 VAL A N 1
ATOM 668 C CA . VAL A 1 89 ? -7.000 0.305 5.578 1.00 97.50 89 VAL A CA 1
ATOM 669 C C . VAL A 1 89 ? -6.312 1.298 4.651 1.00 97.50 89 VAL A C 1
ATOM 671 O O . VAL A 1 89 ? -6.879 2.345 4.338 1.00 97.50 89 VAL A O 1
ATOM 674 N N . GLU A 1 90 ? -5.103 0.969 4.211 1.00 97.19 90 GLU A N 1
ATOM 675 C CA . GLU A 1 90 ? -4.328 1.754 3.248 1.00 97.19 90 GLU A CA 1
ATOM 676 C C . GLU A 1 90 ? -4.186 0.972 1.938 1.00 97.19 90 GLU A C 1
ATOM 678 O O . GLU A 1 90 ? -4.139 -0.260 1.935 1.00 97.19 90 GLU A O 1
ATOM 683 N N . THR A 1 91 ? -4.136 1.687 0.817 1.00 95.56 91 THR A N 1
ATOM 684 C CA . THR A 1 91 ? -4.013 1.088 -0.515 1.00 95.56 91 THR A CA 1
ATOM 685 C C . THR A 1 91 ? -3.071 1.895 -1.400 1.00 95.56 91 THR A C 1
ATOM 687 O O . THR A 1 91 ? -2.924 3.107 -1.229 1.00 95.56 91 THR A O 1
ATOM 690 N N . GLY A 1 92 ? -2.413 1.228 -2.343 1.00 95.31 92 GLY A N 1
ATOM 691 C CA . GLY A 1 92 ? -1.435 1.845 -3.232 1.00 95.31 92 GLY A CA 1
ATOM 692 C C . GLY A 1 92 ? -0.489 0.802 -3.805 1.00 95.31 92 GLY A C 1
ATOM 693 O O . GLY A 1 92 ? -0.925 -0.244 -4.264 1.00 95.31 92 GLY A O 1
ATOM 694 N N . PHE A 1 93 ? 0.811 1.063 -3.763 1.00 95.50 93 PHE A N 1
ATOM 695 C CA . PHE A 1 93 ? 1.826 0.164 -4.299 1.00 95.50 93 PHE A CA 1
ATOM 696 C C . PHE A 1 93 ? 2.738 -0.359 -3.199 1.00 95.50 93 PHE A C 1
ATOM 698 O O . PHE A 1 93 ? 3.178 0.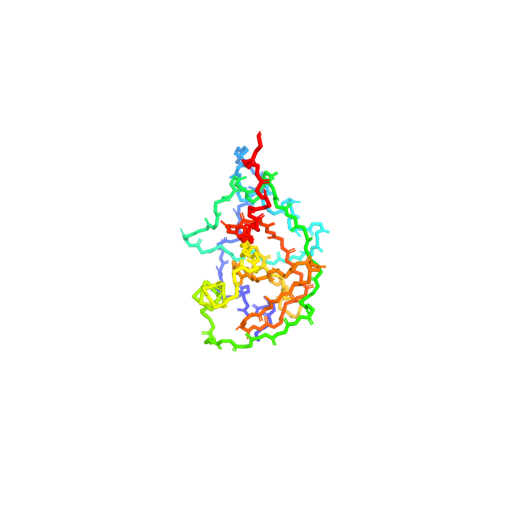393 -2.331 1.00 95.50 93 PHE A O 1
ATOM 705 N N . ALA A 1 94 ? 3.074 -1.643 -3.273 1.00 95.94 94 ALA A N 1
ATOM 706 C CA . ALA A 1 94 ? 4.071 -2.261 -2.415 1.00 95.94 94 ALA A CA 1
ATOM 707 C C . ALA A 1 94 ? 5.256 -2.780 -3.230 1.00 95.94 94 ALA A C 1
ATOM 709 O O . ALA A 1 94 ? 5.082 -3.380 -4.293 1.00 95.94 94 ALA A O 1
ATOM 710 N N . PHE A 1 95 ? 6.463 -2.564 -2.718 1.00 97.00 95 PHE A N 1
ATOM 711 C CA . PHE A 1 95 ? 7.710 -2.945 -3.362 1.00 97.00 95 PHE A CA 1
ATOM 712 C C . PHE A 1 95 ? 8.237 -4.276 -2.834 1.00 97.00 95 PHE A C 1
ATOM 714 O O . PHE A 1 95 ? 8.161 -4.581 -1.642 1.00 97.00 95 PHE A O 1
ATOM 721 N N . THR A 1 96 ? 8.811 -5.078 -3.724 1.00 94.44 96 THR A N 1
ATOM 722 C CA . THR A 1 96 ? 9.570 -6.279 -3.365 1.00 94.44 96 THR A CA 1
ATOM 723 C C . THR A 1 96 ? 10.967 -6.187 -3.959 1.00 94.44 96 THR A C 1
ATOM 725 O O . THR A 1 96 ? 11.142 -6.380 -5.162 1.00 94.44 96 THR A O 1
ATOM 728 N N . ALA A 1 97 ? 11.964 -5.946 -3.111 1.00 93.19 97 ALA A N 1
ATOM 729 C CA . ALA A 1 97 ? 13.348 -5.685 -3.491 1.00 93.19 97 ALA A CA 1
ATOM 730 C C . ALA A 1 97 ? 13.960 -6.844 -4.277 1.00 93.19 97 ALA A C 1
ATOM 732 O O . ALA A 1 97 ? 14.559 -6.628 -5.327 1.00 93.19 97 ALA A O 1
ATOM 733 N N . ARG A 1 98 ? 13.716 -8.089 -3.845 1.00 92.75 98 ARG A N 1
ATOM 734 C CA . ARG A 1 98 ? 14.213 -9.289 -4.542 1.00 92.75 98 ARG A CA 1
ATOM 735 C C . ARG A 1 98 ? 13.747 -9.373 -6.000 1.00 92.75 98 ARG A C 1
ATOM 737 O O . ARG A 1 98 ? 14.451 -9.930 -6.836 1.00 92.75 98 ARG A O 1
ATOM 744 N N . ALA A 1 99 ? 12.547 -8.879 -6.286 1.00 88.56 99 ALA A N 1
ATOM 745 C CA . ALA A 1 99 ? 11.963 -8.904 -7.622 1.00 88.56 99 ALA A CA 1
ATOM 746 C C . ALA A 1 99 ? 12.094 -7.557 -8.348 1.00 88.56 99 ALA A C 1
ATOM 748 O O . ALA A 1 99 ? 11.787 -7.494 -9.531 1.00 88.56 99 ALA A O 1
ATOM 749 N N . GLY A 1 100 ? 12.527 -6.494 -7.663 1.00 92.56 100 GLY A N 1
ATOM 750 C CA . GLY A 1 100 ? 12.602 -5.143 -8.214 1.00 92.56 100 GLY A CA 1
ATOM 751 C C . GLY A 1 100 ? 11.268 -4.648 -8.768 1.00 92.56 100 GLY A C 1
ATOM 752 O O . GLY A 1 100 ? 11.258 -3.984 -9.804 1.00 92.56 100 GLY A O 1
ATOM 753 N N . VAL A 1 101 ? 10.147 -5.012 -8.133 1.00 93.81 101 VAL A N 1
ATOM 754 C CA . VAL A 1 101 ? 8.803 -4.685 -8.628 1.00 93.81 101 VAL A CA 1
ATOM 755 C C . VAL A 1 101 ? 7.950 -3.984 -7.583 1.00 93.81 101 VAL A C 1
ATOM 757 O O . VAL A 1 101 ? 7.921 -4.383 -6.417 1.00 93.81 101 VAL A O 1
ATOM 760 N N . TRP A 1 102 ? 7.219 -2.976 -8.041 1.00 94.50 102 TRP A N 1
ATOM 761 C CA . TRP A 1 102 ? 6.074 -2.376 -7.380 1.00 94.50 102 TRP A CA 1
ATOM 762 C C . TRP A 1 102 ? 4.804 -3.032 -7.900 1.00 94.50 102 TRP A C 1
ATOM 764 O O . TRP A 1 102 ? 4.610 -3.141 -9.112 1.00 94.50 102 TRP A O 1
ATOM 774 N N . VAL A 1 103 ? 3.937 -3.459 -6.989 1.00 92.50 103 VAL A N 1
ATOM 775 C CA . VAL A 1 103 ? 2.643 -4.053 -7.331 1.00 92.50 103 VAL A CA 1
ATOM 776 C C . VAL A 1 103 ? 1.511 -3.351 -6.584 1.00 92.50 103 VAL A C 1
ATOM 778 O O . VAL A 1 103 ? 1.729 -2.960 -5.433 1.00 92.50 103 VAL A O 1
ATOM 781 N N . PRO A 1 104 ? 0.321 -3.225 -7.197 1.00 92.94 104 PRO A N 1
ATOM 782 C CA . PRO A 1 104 ? -0.896 -2.796 -6.522 1.00 92.94 104 PRO A CA 1
ATOM 783 C C . PRO A 1 104 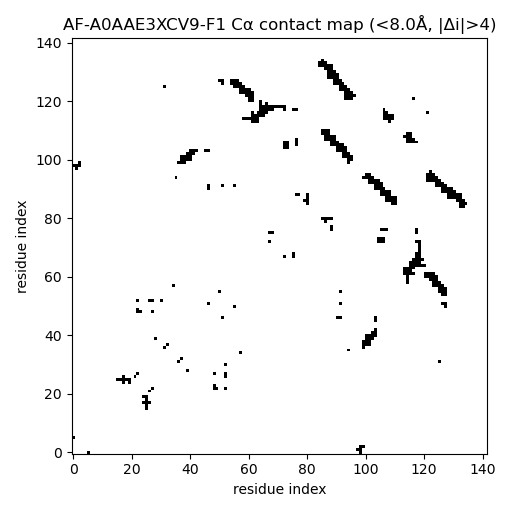? -1.131 -3.645 -5.275 1.00 92.94 104 PRO A C 1
ATOM 785 O O . PRO A 1 104 ? -0.949 -4.870 -5.293 1.00 92.94 104 PRO A O 1
ATOM 788 N N . HIS A 1 105 ? -1.452 -2.996 -4.161 1.00 94.69 105 HIS A N 1
ATOM 789 C CA . HIS A 1 105 ? -1.536 -3.666 -2.874 1.00 94.69 105 HIS A CA 1
ATOM 790 C C . HIS A 1 105 ? -2.356 -2.891 -1.845 1.00 94.69 105 HIS A C 1
ATOM 792 O O . HIS A 1 105 ? -2.435 -1.664 -1.867 1.00 94.69 105 HIS A O 1
ATOM 798 N N . THR A 1 106 ? -2.907 -3.629 -0.885 1.00 95.75 106 THR A N 1
ATOM 799 C CA . THR A 1 106 ? -3.657 -3.090 0.254 1.00 95.75 106 THR A CA 1
ATOM 800 C C . THR A 1 106 ? -3.135 -3.716 1.532 1.00 95.75 106 THR A C 1
ATOM 802 O O . THR A 1 106 ? -2.940 -4.934 1.603 1.00 95.75 106 THR A O 1
ATOM 805 N N . TRP A 1 107 ? -2.932 -2.883 2.543 1.00 97.62 107 TRP A N 1
ATOM 806 C CA . TRP A 1 107 ? -2.424 -3.276 3.850 1.00 97.62 107 TRP A CA 1
ATOM 807 C C . TRP A 1 107 ? -3.213 -2.585 4.960 1.00 97.62 107 TRP A C 1
ATOM 809 O O . TRP A 1 107 ? -4.098 -1.758 4.724 1.00 97.62 107 TRP A O 1
ATOM 819 N N . LEU A 1 108 ? -2.911 -2.970 6.194 1.00 98.06 108 LEU A N 1
ATOM 820 C CA . LEU A 1 108 ? -3.500 -2.384 7.386 1.00 98.06 108 LEU A CA 1
ATOM 821 C C . LEU A 1 108 ? -2.455 -1.548 8.115 1.00 98.06 108 LEU A C 1
ATOM 823 O O . LEU A 1 108 ? -1.257 -1.825 8.043 1.00 98.06 108 LEU A O 1
ATOM 827 N N . ARG A 1 109 ? -2.926 -0.569 8.874 1.00 97.69 109 ARG A N 1
ATOM 828 C CA . ARG A 1 109 ? -2.123 0.176 9.837 1.00 97.69 109 ARG A CA 1
ATOM 829 C C . ARG A 1 109 ? -2.837 0.209 11.179 1.00 97.69 109 ARG A C 1
ATOM 831 O O . ARG A 1 109 ? -4.040 0.456 11.213 1.00 97.69 109 ARG A O 1
ATOM 838 N N . ASP A 1 110 ? -2.129 -0.075 12.264 1.00 96.12 110 ASP A N 1
ATOM 839 C CA . ASP A 1 110 ? -2.696 0.043 13.613 1.00 96.12 110 ASP A CA 1
ATOM 840 C C . ASP A 1 110 ? -2.588 1.469 14.177 1.00 96.12 110 ASP A C 1
ATOM 842 O O . ASP A 1 110 ? -2.102 2.391 13.511 1.00 96.12 110 ASP A O 1
ATOM 846 N N . ARG A 1 111 ? -3.097 1.662 15.401 1.00 93.50 111 ARG A N 1
ATOM 847 C CA . ARG A 1 111 ? -3.103 2.958 16.097 1.00 93.50 111 ARG A CA 1
ATOM 848 C C . ARG A 1 111 ? -1.689 3.465 16.384 1.00 93.50 111 ARG A C 1
ATOM 850 O O . ARG A 1 111 ? -1.472 4.671 16.387 1.00 93.50 111 ARG A O 1
ATOM 857 N N . GLU A 1 112 ? -0.725 2.561 16.545 1.00 94.00 112 GLU A N 1
ATOM 858 C CA . GLU A 1 112 ? 0.690 2.894 16.737 1.00 94.00 112 GLU A CA 1
ATOM 859 C C . GLU A 1 112 ? 1.400 3.232 15.415 1.00 94.00 112 GLU A C 1
ATOM 861 O O . GLU A 1 112 ? 2.587 3.551 15.405 1.00 94.00 112 GLU A O 1
ATOM 866 N N . GLY A 1 113 ? 0.688 3.169 14.286 1.00 94.19 113 GLY A N 1
ATOM 867 C CA . GLY A 1 113 ? 1.231 3.469 12.968 1.00 94.19 113 GLY A CA 1
ATOM 868 C C . GLY A 1 113 ? 1.994 2.309 12.326 1.00 94.19 113 GLY A C 1
ATOM 869 O O . GLY A 1 113 ? 2.574 2.498 11.256 1.00 94.19 113 GLY A O 1
ATOM 870 N N . ARG A 1 114 ? 1.970 1.112 12.924 1.00 95.88 114 ARG A N 1
ATOM 871 C CA . ARG A 1 114 ? 2.677 -0.064 12.409 1.00 95.88 114 ARG A CA 1
ATOM 872 C C . ARG A 1 114 ? 1.944 -0.648 11.213 1.00 95.88 114 ARG A C 1
ATOM 874 O O . ARG A 1 114 ? 0.719 -0.786 11.212 1.00 95.88 114 ARG A O 1
ATOM 881 N N . THR A 1 115 ? 2.710 -1.034 10.203 1.00 97.75 115 THR A N 1
ATOM 882 C CA . THR A 1 115 ? 2.212 -1.642 8.972 1.00 97.75 115 THR A CA 1
ATOM 883 C C . THR A 1 115 ? 1.981 -3.135 9.177 1.00 97.75 115 THR A C 1
ATOM 885 O O . THR A 1 115 ? 2.883 -3.889 9.550 1.00 97.75 115 THR A O 1
ATOM 888 N N . ILE A 1 116 ? 0.759 -3.578 8.897 1.00 97.62 116 ILE A N 1
ATOM 889 C CA . ILE A 1 116 ? 0.324 -4.964 9.025 1.00 97.62 116 ILE A CA 1
ATOM 890 C C . ILE A 1 116 ? -0.006 -5.504 7.632 1.00 97.62 116 ILE A C 1
ATOM 892 O O . ILE A 1 116 ? -0.957 -5.083 6.972 1.00 97.62 116 ILE A O 1
ATOM 896 N N . GLU A 1 117 ? 0.768 -6.494 7.212 1.00 96.88 117 GLU A N 1
ATOM 897 C CA . GLU A 1 117 ? 0.597 -7.203 5.952 1.00 96.88 117 GLU A CA 1
ATOM 898 C C . GLU A 1 117 ? -0.287 -8.443 6.130 1.00 96.88 117 GLU A C 1
ATOM 900 O O . GLU A 1 117 ? -0.241 -9.103 7.169 1.00 96.88 117 GLU A O 1
ATOM 905 N N . THR A 1 118 ? -1.068 -8.805 5.109 1.00 96.88 118 THR A N 1
ATOM 906 C CA . THR A 1 118 ? -2.007 -9.941 5.182 1.00 96.88 118 THR A CA 1
ATOM 907 C C . THR A 1 118 ? -1.717 -11.066 4.197 1.00 96.88 118 THR A C 1
ATOM 909 O O . THR A 1 118 ? -2.403 -12.088 4.208 1.00 96.88 118 THR A O 1
ATOM 912 N N . THR A 1 119 ? -0.723 -10.909 3.327 1.00 93.94 119 THR A N 1
ATOM 913 C CA . THR A 1 119 ? -0.398 -11.904 2.300 1.00 93.94 119 THR A CA 1
ATOM 914 C C . THR A 1 119 ? 1.068 -12.304 2.334 1.00 93.94 119 THR A C 1
ATOM 916 O O . THR A 1 119 ? 1.386 -13.447 2.645 1.00 93.94 119 THR A O 1
ATOM 919 N N . THR A 1 120 ? 1.967 -11.374 2.034 1.00 90.56 120 THR A N 1
ATOM 920 C CA . THR A 1 120 ? 3.411 -11.597 2.001 1.00 90.56 120 THR A CA 1
ATOM 921 C C . THR A 1 120 ? 4.111 -10.317 2.381 1.00 90.56 120 THR A C 1
ATOM 923 O O . THR A 1 120 ? 3.733 -9.265 1.875 1.00 90.56 120 THR A O 1
ATOM 926 N N . ARG A 1 121 ? 5.149 -10.414 3.218 1.00 93.25 121 ARG A N 1
ATOM 927 C CA . ARG A 1 121 ? 5.962 -9.252 3.591 1.00 93.25 121 ARG A CA 1
ATOM 928 C C . ARG A 1 121 ? 6.458 -8.521 2.345 1.00 93.25 121 ARG A C 1
ATOM 930 O O . ARG A 1 121 ? 6.851 -9.157 1.363 1.00 93.25 121 ARG A O 1
ATOM 937 N N . ARG A 1 122 ? 6.435 -7.195 2.423 1.00 95.12 122 ARG A N 1
ATOM 938 C CA . ARG A 1 122 ? 6.964 -6.270 1.419 1.00 95.12 122 ARG A CA 1
ATOM 939 C C . ARG A 1 122 ? 7.984 -5.359 2.078 1.00 95.12 122 ARG A C 1
ATOM 941 O O . ARG A 1 122 ? 7.931 -5.130 3.288 1.00 95.12 122 ARG A O 1
ATOM 948 N N . ASP A 1 123 ? 8.894 -4.856 1.261 1.00 96.56 123 ASP A N 1
ATOM 949 C CA . ASP A 1 123 ? 10.036 -4.068 1.719 1.00 96.56 123 ASP A CA 1
ATOM 950 C C . ASP A 1 123 ? 9.686 -2.585 1.866 1.00 96.56 123 ASP A C 1
ATOM 952 O O . ASP A 1 123 ? 10.300 -1.866 2.654 1.00 96.56 123 ASP A O 1
ATOM 956 N N . LEU A 1 124 ? 8.696 -2.122 1.102 1.00 97.50 124 LEU A N 1
ATOM 957 C CA . LEU A 1 124 ? 8.260 -0.735 1.102 1.00 97.50 124 LEU A CA 1
ATOM 958 C C . LEU A 1 124 ? 6.814 -0.626 0.636 1.00 97.50 124 LEU A C 1
ATOM 960 O O . LEU A 1 124 ? 6.358 -1.448 -0.160 1.00 97.50 124 LEU A O 1
ATOM 964 N N . TYR A 1 125 ? 6.124 0.418 1.082 1.00 97.56 125 TYR A N 1
ATOM 965 C CA . TYR A 1 125 ? 4.790 0.755 0.599 1.00 97.56 125 TYR A CA 1
ATOM 966 C C . TYR A 1 125 ? 4.713 2.242 0.274 1.00 97.56 125 TYR A C 1
ATOM 968 O O . TYR A 1 125 ? 5.371 3.071 0.908 1.00 97.56 125 TYR A O 1
ATOM 976 N N . TYR A 1 126 ? 3.892 2.578 -0.708 1.00 97.44 126 TYR A N 1
ATOM 977 C CA . TYR A 1 126 ? 3.511 3.939 -1.037 1.00 97.44 126 TYR A CA 1
ATOM 978 C C . TYR A 1 126 ? 2.018 3.959 -1.334 1.00 97.44 126 TYR A C 1
ATOM 980 O O . TYR A 1 126 ? 1.566 3.342 -2.298 1.00 97.44 126 TYR A O 1
ATOM 988 N N . GLY A 1 127 ? 1.242 4.617 -0.483 1.00 96.06 127 GLY A N 1
ATOM 989 C CA . GLY A 1 127 ? -0.213 4.550 -0.561 1.00 96.06 127 GLY A CA 1
ATOM 990 C C . GLY A 1 127 ? -0.913 5.617 0.243 1.00 96.06 127 GLY A C 1
ATOM 991 O O . GLY A 1 127 ? -0.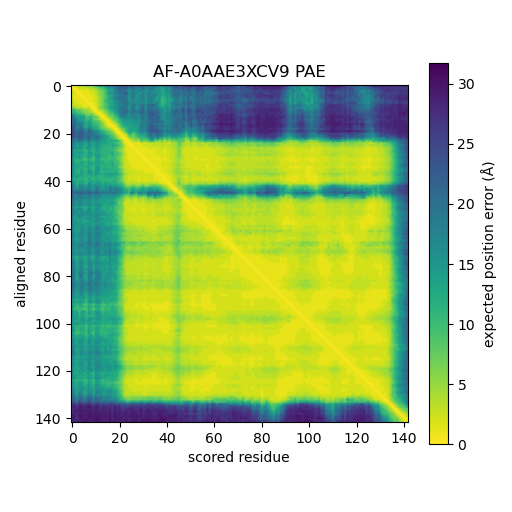283 6.408 0.940 1.00 96.06 127 GLY A O 1
ATOM 992 N N . TYR A 1 128 ? -2.230 5.618 0.143 1.00 95.75 128 TYR A N 1
ATOM 993 C CA . TYR A 1 128 ? -3.107 6.538 0.850 1.00 95.75 128 TYR A CA 1
ATOM 994 C C . TYR A 1 128 ? -4.129 5.760 1.684 1.00 95.75 128 TYR A C 1
ATOM 996 O O . TYR A 1 128 ? -4.297 4.545 1.538 1.00 95.75 128 TYR A O 1
ATOM 1004 N N . VAL A 1 129 ? -4.803 6.463 2.591 1.00 96.12 129 VAL A N 1
ATOM 1005 C CA . VAL A 1 129 ? -5.840 5.871 3.440 1.00 96.12 129 VAL A CA 1
ATOM 1006 C C . VAL A 1 129 ? -7.115 5.669 2.627 1.00 96.12 129 VAL A C 1
ATOM 1008 O O . VAL A 1 129 ? -7.685 6.628 2.116 1.00 96.12 129 VAL A O 1
ATOM 1011 N N . LEU A 1 130 ? -7.575 4.421 2.541 1.00 94.50 130 LEU A N 1
ATOM 1012 C CA . LEU A 1 130 ? -8.848 4.062 1.917 1.00 94.50 130 LEU A CA 1
ATOM 1013 C C . LEU A 1 130 ? -9.994 4.078 2.937 1.00 94.50 130 LEU A C 1
ATOM 1015 O O . LEU A 1 130 ? -11.088 4.537 2.630 1.00 94.50 130 LEU A O 1
ATOM 1019 N N . ILE A 1 131 ? -9.749 3.564 4.147 1.00 94.94 131 ILE A N 1
ATOM 1020 C CA . ILE A 1 131 ? -10.727 3.533 5.245 1.00 94.94 131 ILE A CA 1
ATOM 1021 C C . ILE A 1 131 ? -10.005 3.881 6.544 1.00 94.94 131 ILE A C 1
ATOM 1023 O O . ILE A 1 131 ? -9.112 3.146 6.968 1.00 94.94 131 ILE A O 1
ATOM 1027 N N . CYS A 1 132 ? -10.402 4.974 7.193 1.00 92.31 132 CYS A N 1
ATOM 1028 C CA . CYS A 1 132 ? -9.857 5.370 8.490 1.00 92.31 132 CYS A CA 1
ATOM 1029 C C . CYS A 1 132 ? -10.257 4.387 9.604 1.00 92.31 132 CYS A C 1
ATOM 1031 O O . CYS A 1 132 ? -11.286 3.706 9.529 1.00 92.31 132 CYS A O 1
ATOM 1033 N N . ALA A 1 133 ? -9.461 4.334 10.672 1.00 88.31 133 ALA A N 1
ATOM 1034 C CA . ALA A 1 133 ? -9.901 3.757 11.940 1.00 88.31 133 ALA A CA 1
ATOM 1035 C C . ALA A 1 133 ? -11.202 4.436 12.409 1.00 88.31 133 ALA A C 1
ATOM 1037 O O . ALA A 1 133 ? -11.429 5.616 12.133 1.00 88.31 133 ALA A O 1
ATOM 1038 N N . ALA A 1 134 ? -12.080 3.689 13.078 1.00 83.12 134 ALA A N 1
ATOM 1039 C CA . ALA A 1 134 ? -13.252 4.289 13.692 1.00 83.12 134 ALA A CA 1
ATOM 1040 C C . ALA A 1 134 ? -12.735 5.121 14.867 1.00 83.12 134 ALA A C 1
ATOM 1042 O O . ALA A 1 134 ? -12.131 4.575 15.786 1.00 83.12 134 ALA A O 1
ATOM 1043 N N . HIS A 1 135 ? -12.907 6.439 14.809 1.00 62.72 135 HIS A N 1
ATOM 1044 C CA . HIS A 1 135 ? -12.693 7.260 15.989 1.00 62.72 135 HIS A CA 1
ATOM 1045 C C . HIS A 1 135 ? -13.757 6.866 17.017 1.00 62.72 135 HIS A C 1
ATOM 1047 O O . HIS A 1 135 ? -14.940 6.782 16.678 1.00 62.72 135 HIS A O 1
ATOM 1053 N N . GLU A 1 136 ? -13.359 6.645 18.270 1.00 47.09 136 GLU A N 1
ATOM 1054 C CA . GLU A 1 136 ? -14.294 6.852 19.370 1.00 47.09 136 GLU A CA 1
ATOM 1055 C C . GLU A 1 136 ? -14.787 8.297 19.238 1.00 47.09 136 GLU A C 1
ATOM 1057 O O . GLU A 1 136 ? -13.992 9.236 19.308 1.00 47.09 136 GLU A O 1
ATOM 1062 N N . HIS A 1 137 ? -16.084 8.489 18.996 1.00 42.72 137 HIS A N 1
ATOM 1063 C CA . HIS A 1 137 ? -16.729 9.739 19.364 1.00 42.72 137 HIS A CA 1
ATOM 1064 C C . HIS A 1 137 ? -16.563 9.874 20.881 1.00 42.72 137 HIS A C 1
ATOM 1066 O O . HIS A 1 137 ? -17.366 9.347 21.648 1.00 42.72 137 HIS A O 1
ATOM 1072 N N . GLN A 1 138 ? -15.495 10.536 21.323 1.00 41.25 138 GLN A N 1
ATOM 1073 C CA . GLN A 1 138 ? -15.520 11.176 22.627 1.00 41.25 138 GLN A CA 1
ATOM 1074 C C . GLN A 1 138 ? -16.613 12.237 22.539 1.00 41.25 138 GLN A C 1
ATOM 1076 O O . GLN A 1 138 ? -16.598 13.079 21.643 1.00 41.25 138 GLN A O 1
ATOM 1081 N N . GLY A 1 139 ? -17.636 12.067 23.371 1.00 48.44 139 GLY A N 1
ATOM 1082 C CA . GLY A 1 139 ? -18.871 12.820 23.285 1.00 48.44 139 GLY A CA 1
ATOM 1083 C C . GLY A 1 139 ? -18.653 14.322 23.404 1.00 48.44 139 GLY A C 1
ATOM 1084 O O . GLY A 1 139 ? -18.002 14.791 24.329 1.00 48.44 139 GLY A O 1
ATOM 1085 N N . GLU A 1 140 ? -19.308 15.059 22.518 1.00 38.94 140 GLU A N 1
ATOM 1086 C CA . GLU A 1 140 ? -19.829 16.383 22.827 1.00 38.94 140 GLU A CA 1
ATOM 1087 C C . GLU A 1 140 ? -21.356 16.265 22.844 1.00 38.94 140 GLU A C 1
ATOM 1089 O O . GLU A 1 140 ? -22.053 16.460 21.852 1.00 38.94 140 GLU A O 1
ATOM 1094 N N . LEU A 1 141 ? -21.865 15.849 24.003 1.00 46.22 141 LEU A N 1
ATOM 1095 C CA . LEU A 1 141 ? -23.119 16.369 24.525 1.00 46.22 141 LEU A CA 1
ATOM 1096 C C . LEU A 1 141 ? -22.749 17.147 25.787 1.00 46.22 141 LEU A C 1
ATOM 1098 O O . LEU A 1 141 ? -22.601 16.560 26.859 1.00 46.22 141 LEU A O 1
ATOM 1102 N N . ALA A 1 142 ? -22.558 18.451 25.620 1.00 43.09 142 ALA A N 1
ATOM 1103 C CA . ALA A 1 142 ? -22.709 19.459 26.659 1.00 43.09 142 ALA A CA 1
ATOM 1104 C C . ALA A 1 142 ? -23.183 20.751 25.990 1.00 43.09 142 ALA A C 1
ATOM 1106 O O . ALA A 1 142 ? -22.523 21.171 25.014 1.00 43.09 142 ALA A O 1
#

Solvent-accessible surface area (backbone atoms only — not comparable to full-atom values): 8200 Å² total; per-residue (Å²): 124,50,57,65,60,51,53,68,72,55,56,86,80,78,72,82,69,77,79,65,66,95,72,27,73,50,56,50,47,66,62,42,40,84,75,55,70,57,50,72,56,79,57,100,79,58,64,63,52,56,56,39,75,74,57,44,42,81,44,66,47,50,75,38,80,58,76,50,57,77,94,34,34,59,62,36,41,55,52,51,31,74,77,38,51,55,33,23,35,33,38,36,37,33,30,34,74,88,41,35,32,32,34,75,43,40,34,32,27,46,87,89,65,46,35,35,28,30,59,65,88,38,57,29,35,41,23,26,80,74,40,74,39,63,72,79,79,76,80,87,87,127

Foldseek 3Di:
DALVVVDVVCDPPPDDDLDDDDLDPNLVCVVVCVVAAAAEDADPVADRSNCLSVAKDKDFKAPEEAADDAPPQVVQQVVVCVVPLQKWKKWDWFAAPRHRYIYTGIWIAGPVRGTYGHHDITGMDITHTPGHRDDPPPDPPD

Secondary structure (DSSP, 8-state):
--HHHHHHHHTT-----S-S-TT-HHHHHHHHTTT---EEP--TT---HHHHHHH-EEE-S-SEE---STT-HHHHHHHHHHH-TTPEEEEEEEEEGGGTEEEEEEEEE-TT--EEESSS--SEEEEEEEE-----------

Nearest PDB structures (foldseek):
  7w39-assembly1_c  TM=3.491E-01  e=1.223E+00  Homo sapiens
  4o8x-assembly1_A  TM=3.604E-01  e=1.679E+00  Saccharomyces cerevisiae S288C
  5gjr-assembly1_9  TM=2.924E-01  e=2.617E+00  Homo sapiens
  3jck-assembly1_G  TM=3.499E-01  e=2.456E+00  Saccharomyces cerevisiae S288C
  6j30-assembly1_U  TM=2.187E-01  e=4.345E+00  Saccharomyces cerevisiae S288C

Sequence (142 aa):
MTLEEIRARLGPLWTHRPGGGAGSVGDLYGRLWPLAPGLVVLDGDTHPLDALLASGQRRGPSDQLRPGRARACHANCLRARRHCPDLTVETGFAFTARAGVWVPHTWLRDREGRTIETTTRRDLYYGYVLICAAHEHQGELA

pLDDT: mean 81.95, std 19.68, range [37.16, 98.06]

Mean predicted aligned error: 8.96 Å

Radius of gyration: 16.64 Å; Cα contacts (8 Å, |Δi|>4): 243; chains: 1; bounding box: 38×35×52 Å

Organism: NCBI:txid1309411